Protein AF-A0A6J1W7K8-F1 (afdb_monomer_lite)

InterPro domains:
  IPR008710 Nicastrin [PTHR21092] (2-86)

Radius of gyration: 15.91 Å; chains: 1; bounding box: 38×32×42 Å

Sequence (107 aa):
VVCDPLADYNVWNTVRQVNDSEKLDPKSVIIASARIDSHSFFWNVAPGAESTVASFVTLLAAAEAIHKIPDVQSLPKNIMFAFFQGVSSHLVFLISAAFETDLLIDG

Foldseek 3Di:
DDDDDPDDDKDKDKLDDDDQPDADAPVQEDEDEAEQDEDDPDVPDGPCVPPRVVRVVVLVVVSVVLSPDPCSVVDSHMYMYIYDYDPNDPVVVVVVVVVVVCVNNVD

Secondary structure (DSSP, 8-state):
--PPP-----EEEESSPPPTTSPPPTTSEEEEEEE-----SSTT----IIIIIHHHHHHHHHHHHHHT-TTGGG-SSEEEEEEE-S--SHHHHHHHHHHHHHHHHH-

pLDDT: mean 72.04, std 11.34, range [44.44, 91.0]

Structure (mmCIF, N/CA/C/O backbone):
data_AF-A0A6J1W7K8-F1
#
_entry.id   AF-A0A6J1W7K8-F1
#
loop_
_atom_site.group_PDB
_atom_site.id
_atom_site.type_symbol
_atom_site.label_atom_id
_atom_site.label_alt_id
_atom_site.label_comp_id
_atom_site.label_asym_id
_atom_site.label_entity_id
_atom_site.label_seq_id
_atom_site.pdbx_PDB_ins_code
_atom_site.Cartn_x
_atom_site.Cartn_y
_atom_site.Cartn_z
_atom_site.occupancy
_atom_site.B_iso_or_equiv
_atom_site.auth_seq_id
_atom_site.auth_comp_id
_atom_site.auth_asym_id
_atom_site.auth_atom_id
_atom_site.pdbx_PDB_model_num
ATOM 1 N N . VAL A 1 1 ? 20.049 20.443 -23.298 1.00 44.44 1 VAL A N 1
ATOM 2 C CA . VAL A 1 1 ? 19.466 19.221 -22.706 1.00 44.44 1 VAL A CA 1
ATOM 3 C C . VAL A 1 1 ? 18.494 19.665 -21.632 1.00 44.44 1 VAL A C 1
ATOM 5 O O . VAL A 1 1 ? 18.881 20.471 -20.798 1.00 44.44 1 VAL A O 1
ATOM 8 N N . VAL A 1 2 ? 17.228 19.280 -21.757 1.00 66.69 2 VAL A N 1
ATOM 9 C CA . VAL A 1 2 ? 16.143 19.623 -20.827 1.00 66.69 2 VAL A CA 1
ATOM 10 C C . VAL A 1 2 ? 15.823 18.349 -20.058 1.00 66.69 2 VAL A C 1
ATOM 12 O O . VAL A 1 2 ? 15.685 17.293 -20.672 1.00 66.69 2 VAL A O 1
ATOM 15 N N . CYS A 1 3 ? 15.793 18.444 -18.734 1.00 73.56 3 CYS A N 1
ATOM 16 C CA . CYS A 1 3 ? 15.295 17.388 -17.867 1.00 73.56 3 CYS A CA 1
ATOM 17 C C . CYS A 1 3 ? 13.897 17.811 -17.425 1.00 73.56 3 CYS A C 1
ATOM 19 O O . CYS A 1 3 ? 13.768 18.873 -16.815 1.00 73.56 3 CYS A O 1
ATOM 21 N N . ASP A 1 4 ? 12.887 17.000 -17.721 1.00 64.75 4 ASP A N 1
ATOM 22 C CA . ASP A 1 4 ? 11.564 17.182 -17.133 1.00 64.75 4 ASP A CA 1
ATOM 23 C C . ASP A 1 4 ? 11.530 16.516 -15.753 1.00 64.75 4 ASP A C 1
ATOM 25 O O . ASP A 1 4 ? 12.071 15.413 -15.590 1.00 64.75 4 ASP A O 1
ATOM 29 N N . PRO A 1 5 ? 10.941 17.168 -14.737 1.00 62.22 5 PRO A N 1
ATOM 30 C CA . PRO A 1 5 ? 10.754 16.541 -13.442 1.00 62.22 5 PRO A CA 1
ATOM 31 C C . PRO A 1 5 ? 9.828 15.335 -13.609 1.00 62.22 5 PRO A C 1
ATOM 33 O O . PRO A 1 5 ? 8.709 15.459 -14.106 1.00 62.22 5 PRO A O 1
ATOM 36 N N . LEU A 1 6 ? 10.292 14.163 -13.177 1.00 61.53 6 LEU A N 1
ATOM 37 C CA . LEU A 1 6 ? 9.436 12.991 -13.058 1.00 61.53 6 LEU A CA 1
ATOM 38 C C . LEU A 1 6 ? 8.556 13.192 -11.820 1.00 61.53 6 LEU A C 1
ATOM 40 O O . LEU A 1 6 ? 8.969 12.889 -10.703 1.00 61.53 6 LEU A O 1
ATOM 44 N N . ALA A 1 7 ? 7.390 13.796 -12.027 1.00 63.19 7 ALA A N 1
ATOM 45 C CA . ALA A 1 7 ? 6.397 14.047 -10.995 1.00 63.19 7 ALA A CA 1
ATOM 46 C C . ALA A 1 7 ? 5.181 13.151 -11.234 1.00 63.19 7 ALA A C 1
ATOM 48 O O . ALA A 1 7 ? 4.645 13.097 -12.340 1.00 63.19 7 ALA A O 1
ATOM 49 N N . ASP A 1 8 ? 4.755 12.466 -10.183 1.00 67.62 8 ASP A N 1
ATOM 50 C CA . ASP A 1 8 ? 3.514 11.703 -10.130 1.00 67.62 8 ASP A CA 1
ATOM 51 C C . ASP A 1 8 ? 2.873 11.956 -8.757 1.00 67.62 8 ASP A C 1
ATOM 53 O O . ASP A 1 8 ? 3.496 12.551 -7.872 1.00 67.62 8 ASP A O 1
ATOM 57 N N . TYR A 1 9 ? 1.622 11.552 -8.587 1.00 72.44 9 TYR A N 1
ATOM 58 C CA . TYR A 1 9 ? 0.850 11.831 -7.387 1.00 72.44 9 TYR A CA 1
ATOM 59 C C . TYR A 1 9 ? 0.851 10.635 -6.437 1.00 72.44 9 TYR A C 1
ATOM 61 O O . TYR A 1 9 ? 0.611 9.493 -6.831 1.00 72.44 9 TYR A O 1
ATOM 69 N N . ASN A 1 10 ? 1.063 10.917 -5.154 1.00 74.50 10 ASN A N 1
ATOM 70 C CA . ASN A 1 10 ? 0.847 9.946 -4.090 1.00 74.50 10 ASN A CA 1
ATOM 71 C C . ASN A 1 10 ? -0.653 9.840 -3.796 1.00 74.50 10 ASN A C 1
ATOM 73 O O . ASN A 1 10 ? -1.375 10.839 -3.797 1.00 74.50 10 ASN A O 1
ATOM 77 N N . VAL A 1 11 ? -1.129 8.624 -3.535 1.00 82.81 11 VAL A N 1
ATOM 78 C CA . VAL A 1 11 ? -2.537 8.365 -3.215 1.00 82.81 11 VAL A CA 1
ATOM 79 C C . VAL A 1 11 ? -2.628 7.971 -1.755 1.00 82.81 11 VAL A C 1
ATOM 81 O O . VAL A 1 11 ? -2.000 7.003 -1.337 1.00 82.81 11 VAL A O 1
ATOM 84 N N . TRP A 1 12 ? -3.434 8.680 -0.975 1.00 83.75 12 TRP A N 1
ATOM 85 C CA . TRP A 1 12 ? -3.654 8.349 0.426 1.00 83.75 12 TRP A CA 1
ATOM 86 C C . TRP A 1 12 ? -5.134 8.404 0.785 1.00 83.75 12 TRP A C 1
ATOM 88 O O . TRP A 1 12 ? -5.925 9.095 0.147 1.00 83.75 12 TRP A O 1
ATOM 98 N N . ASN A 1 13 ? -5.515 7.626 1.793 1.00 82.69 13 ASN A N 1
ATOM 99 C CA . ASN A 1 13 ? -6.861 7.629 2.341 1.00 82.69 13 ASN A CA 1
ATOM 100 C C . ASN A 1 13 ? -6.839 7.271 3.830 1.00 82.69 13 ASN A C 1
ATOM 102 O O . ASN A 1 13 ? -5.953 6.556 4.294 1.00 82.69 13 ASN A O 1
ATOM 106 N N . THR A 1 14 ? -7.836 7.728 4.579 1.00 81.19 14 THR A N 1
ATOM 107 C CA . THR A 1 14 ? -8.007 7.412 6.001 1.00 81.19 14 THR A CA 1
ATOM 108 C C . THR A 1 14 ? -9.293 6.626 6.219 1.00 81.19 14 THR A C 1
ATOM 110 O O . THR A 1 14 ? -10.285 6.820 5.522 1.00 81.19 14 THR A O 1
ATOM 113 N N . VAL A 1 15 ? -9.278 5.698 7.175 1.00 80.31 15 VAL A N 1
ATOM 114 C CA . VAL A 1 15 ? -10.459 4.887 7.505 1.00 80.31 15 VAL A CA 1
ATOM 115 C C . VAL A 1 15 ? -11.546 5.739 8.153 1.00 80.31 15 VAL A C 1
ATOM 117 O O . VAL A 1 15 ? -12.709 5.668 7.757 1.00 80.31 15 VAL A O 1
ATOM 120 N N . ARG A 1 16 ? -11.159 6.569 9.125 1.00 76.94 16 ARG A N 1
ATOM 121 C CA . ARG A 1 16 ? -12.010 7.625 9.667 1.00 76.94 16 ARG A CA 1
ATOM 122 C C . ARG A 1 16 ? -11.681 8.916 8.931 1.00 76.94 16 ARG A C 1
ATOM 124 O O . ARG A 1 16 ? -10.520 9.315 8.937 1.00 76.94 16 ARG A O 1
ATOM 131 N N . GLN A 1 17 ? -12.698 9.567 8.366 1.00 67.81 17 GLN A N 1
ATOM 132 C CA . GLN A 1 17 ? -12.556 10.863 7.707 1.00 67.81 17 GLN A CA 1
ATOM 133 C C . GLN A 1 17 ? -11.877 11.860 8.652 1.00 67.81 17 GLN A C 1
ATOM 135 O O . GLN A 1 17 ? -12.384 12.145 9.739 1.00 67.81 17 GLN A O 1
ATOM 140 N N . VAL A 1 18 ? -10.715 12.350 8.236 1.00 68.94 18 VAL A N 1
ATOM 141 C CA . VAL A 1 18 ? -10.007 13.455 8.879 1.00 68.94 18 VAL A CA 1
ATOM 142 C C . VAL A 1 18 ? -10.336 14.724 8.103 1.00 68.94 18 VAL A C 1
ATOM 144 O O . VAL A 1 18 ? -10.423 14.686 6.877 1.00 68.94 18 VAL A O 1
ATOM 147 N N . ASN A 1 19 ? -10.545 15.838 8.799 1.00 62.16 19 ASN A N 1
ATOM 148 C CA . ASN A 1 19 ? -10.629 17.137 8.143 1.00 62.16 19 ASN A CA 1
ATOM 149 C C . ASN A 1 19 ? -9.229 17.534 7.653 1.00 62.16 19 ASN A C 1
ATOM 151 O O . ASN A 1 19 ? -8.324 17.647 8.471 1.00 62.16 19 ASN A O 1
ATOM 155 N N . ASP A 1 20 ? -9.064 17.820 6.357 1.00 59.44 20 ASP A N 1
ATOM 156 C CA . ASP A 1 20 ? -7.798 18.286 5.746 1.00 59.44 20 ASP A CA 1
ATOM 157 C C . ASP A 1 20 ? -7.196 19.548 6.403 1.00 59.44 20 ASP A C 1
ATOM 159 O O . ASP A 1 20 ? -6.067 19.925 6.116 1.00 59.44 20 ASP A O 1
ATOM 163 N N . SER A 1 21 ? -7.952 20.241 7.260 1.00 58.41 21 SER A N 1
ATOM 164 C CA . SER A 1 21 ? -7.518 21.457 7.961 1.00 58.41 21 SER A CA 1
ATOM 165 C C . SER A 1 21 ? -7.156 21.247 9.433 1.00 58.41 21 SER A C 1
ATOM 167 O O . SER A 1 21 ? -6.769 22.211 10.088 1.00 58.41 21 SER A O 1
ATOM 169 N N . GLU A 1 22 ? -7.329 20.043 9.986 1.00 60.16 22 GLU A N 1
ATOM 170 C CA . GLU A 1 22 ? -7.008 19.764 11.388 1.00 60.16 22 GLU A CA 1
ATOM 171 C C . GLU A 1 22 ? -5.729 18.943 11.511 1.00 60.16 22 GLU A C 1
ATOM 173 O O . GLU A 1 22 ? -5.615 17.846 10.962 1.00 60.16 22 GLU A O 1
ATOM 178 N N . LYS A 1 23 ? -4.798 19.466 12.315 1.00 60.97 23 LYS A N 1
ATOM 179 C CA . LYS A 1 23 ? -3.558 18.796 12.688 1.00 60.97 23 LYS A CA 1
ATOM 180 C C . LYS A 1 23 ? -3.849 17.414 13.275 1.00 60.97 23 LYS A C 1
ATOM 182 O O . LYS A 1 23 ? -4.472 17.292 14.334 1.00 60.97 23 LYS A O 1
ATOM 187 N N . LEU A 1 24 ? -3.379 16.366 12.605 1.00 64.81 24 LEU A N 1
ATOM 188 C CA . LEU A 1 24 ? -3.498 14.995 13.091 1.00 64.81 24 LEU A CA 1
ATOM 189 C C . LEU A 1 24 ? -2.536 14.769 14.253 1.00 64.81 24 LEU A C 1
ATOM 191 O O . LEU A 1 24 ? -1.321 14.872 14.107 1.00 64.81 24 LEU A O 1
ATOM 195 N N . ASP A 1 25 ? -3.075 14.401 15.414 1.00 66.62 25 ASP A N 1
ATOM 196 C CA . ASP A 1 25 ? -2.249 14.063 16.568 1.00 66.62 25 ASP A CA 1
ATOM 197 C C . ASP A 1 25 ? -1.420 12.802 16.235 1.00 66.62 25 ASP A C 1
ATOM 199 O O . ASP A 1 25 ? -2.009 11.732 16.022 1.00 66.62 25 ASP A O 1
ATOM 203 N N . PRO A 1 26 ? -0.073 12.857 16.198 1.00 64.69 26 PRO A N 1
ATOM 204 C CA . PRO A 1 26 ? 0.767 11.756 15.704 1.00 64.69 26 PRO A CA 1
ATOM 205 C C . PRO A 1 26 ? 0.637 10.471 16.526 1.00 64.69 26 PRO A C 1
ATOM 207 O O . PRO A 1 26 ? 0.977 9.381 16.072 1.00 64.69 26 PRO A O 1
ATOM 210 N N . LYS A 1 27 ? 0.106 10.565 17.749 1.00 65.56 27 LYS A N 1
ATOM 211 C CA . LYS A 1 27 ? -0.162 9.411 18.619 1.00 65.56 27 LYS A CA 1
ATOM 212 C C . LYS A 1 27 ? -1.456 8.673 18.266 1.00 65.56 27 LYS A C 1
ATOM 214 O O . LYS A 1 27 ? -1.668 7.552 18.743 1.00 65.56 27 LYS A O 1
ATOM 219 N N . SER A 1 28 ? -2.310 9.294 17.455 1.00 73.25 28 SER A N 1
ATOM 220 C CA . SER A 1 28 ? -3.655 8.825 17.124 1.00 73.25 28 SER A CA 1
ATOM 221 C C . SER A 1 28 ? -3.760 8.163 15.748 1.00 73.25 28 SER A C 1
ATOM 223 O O . SER A 1 28 ? -4.818 7.623 15.441 1.00 73.25 28 SER A O 1
ATOM 225 N N . VAL A 1 29 ? -2.688 8.139 14.944 1.00 78.12 29 VAL A N 1
ATOM 226 C CA . VAL A 1 29 ? -2.708 7.623 13.564 1.00 78.12 29 VAL A CA 1
ATOM 227 C C . VAL A 1 29 ? -1.732 6.460 13.391 1.00 78.12 29 VAL A C 1
ATOM 229 O O . VAL A 1 29 ? -0.606 6.484 13.879 1.00 78.12 29 VAL A O 1
ATOM 232 N N . ILE A 1 30 ? -2.173 5.420 12.690 1.00 84.12 30 ILE A N 1
ATOM 233 C CA . ILE A 1 30 ? -1.358 4.303 12.216 1.00 84.12 30 ILE A CA 1
ATOM 234 C C . ILE A 1 30 ? -1.255 4.440 10.703 1.00 84.12 30 ILE A C 1
ATOM 236 O O . ILE A 1 30 ? -2.274 4.422 10.019 1.00 84.12 30 ILE A O 1
ATOM 240 N N . ILE A 1 31 ? -0.039 4.555 10.180 1.00 83.25 31 ILE A N 1
ATOM 241 C CA . ILE A 1 31 ? 0.198 4.701 8.743 1.00 83.25 31 ILE A CA 1
ATOM 242 C C . ILE A 1 31 ? 0.637 3.352 8.186 1.00 83.25 31 ILE A C 1
ATOM 244 O O . ILE A 1 31 ? 1.631 2.777 8.629 1.00 83.25 31 ILE A O 1
ATOM 248 N N . ALA A 1 32 ? -0.118 2.842 7.221 1.00 87.06 32 ALA A N 1
ATOM 249 C CA . ALA A 1 32 ? 0.203 1.647 6.466 1.00 87.06 32 ALA A CA 1
ATOM 250 C C . ALA A 1 32 ? 0.496 2.062 5.023 1.00 87.06 32 ALA A C 1
ATOM 252 O O . ALA A 1 32 ? -0.370 2.621 4.349 1.00 87.06 32 ALA A O 1
ATOM 253 N N . SER A 1 33 ? 1.722 1.819 4.557 1.00 85.25 33 SER A N 1
ATOM 254 C CA . SER A 1 33 ? 2.164 2.285 3.246 1.00 85.25 33 SER A CA 1
ATOM 255 C C . SER A 1 33 ? 2.744 1.199 2.351 1.00 85.25 33 SER A C 1
ATOM 257 O O . SER A 1 33 ? 3.320 0.218 2.820 1.00 85.25 33 SER A O 1
ATOM 259 N N . ALA A 1 34 ? 2.583 1.386 1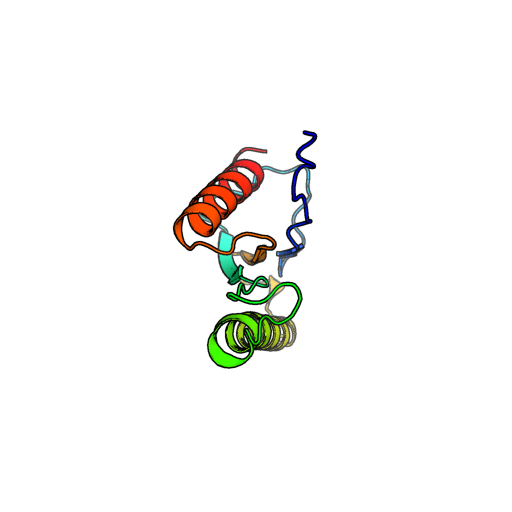.041 1.00 83.06 34 ALA A N 1
ATOM 260 C CA . ALA A 1 34 ? 3.154 0.523 0.012 1.00 83.06 34 ALA A CA 1
ATOM 261 C C . ALA A 1 34 ? 3.659 1.344 -1.182 1.00 83.06 34 ALA A C 1
ATOM 263 O O . ALA A 1 34 ? 3.209 2.463 -1.433 1.00 83.06 34 ALA A O 1
ATOM 264 N N . ARG A 1 35 ? 4.599 0.772 -1.939 1.00 78.06 35 ARG A N 1
ATOM 265 C CA . ARG A 1 35 ? 5.073 1.346 -3.206 1.00 78.06 35 ARG A CA 1
ATOM 266 C C . ARG A 1 35 ? 4.211 0.851 -4.369 1.00 78.06 35 ARG A C 1
ATOM 268 O O . ARG A 1 35 ? 3.900 -0.337 -4.425 1.00 78.06 35 ARG A O 1
ATOM 275 N N . ILE A 1 36 ? 3.872 1.734 -5.307 1.00 77.31 36 ILE A N 1
ATOM 276 C CA . ILE A 1 36 ? 3.163 1.386 -6.558 1.00 77.31 36 ILE A CA 1
ATOM 277 C C . ILE A 1 36 ? 4.123 1.308 -7.756 1.00 77.31 36 ILE A C 1
ATOM 279 O O . ILE A 1 36 ? 3.836 0.629 -8.741 1.00 77.31 36 ILE A O 1
ATOM 283 N N . ASP A 1 37 ? 5.308 1.908 -7.650 1.00 69.81 37 ASP A N 1
ATOM 284 C CA . ASP A 1 37 ? 6.307 1.903 -8.718 1.00 69.81 37 ASP A CA 1
ATOM 285 C C . ASP A 1 37 ? 7.216 0.660 -8.697 1.00 69.81 37 ASP A C 1
ATOM 287 O O . ASP A 1 37 ? 7.622 0.150 -7.640 1.00 69.81 37 ASP A O 1
ATOM 291 N N . SER A 1 38 ? 7.580 0.200 -9.895 1.00 66.00 38 SER A N 1
ATOM 292 C CA . SER A 1 38 ? 8.664 -0.748 -10.129 1.00 66.00 38 SER A CA 1
ATOM 293 C C . SER A 1 38 ? 9.523 -0.269 -11.290 1.00 66.00 38 SER A C 1
ATOM 295 O O . SER A 1 38 ? 9.012 0.273 -12.266 1.00 66.00 38 SER A O 1
ATOM 297 N N . HIS A 1 39 ? 10.821 -0.540 -11.220 1.00 67.94 39 HIS A N 1
ATOM 298 C CA . HIS A 1 39 ? 11.768 -0.155 -12.255 1.00 67.94 39 HIS A CA 1
ATOM 299 C C . HIS A 1 39 ? 12.460 -1.384 -12.836 1.00 67.94 39 HIS A C 1
ATOM 301 O O . HIS A 1 39 ? 12.707 -2.372 -12.143 1.00 67.94 39 HIS A O 1
ATOM 307 N N . SER A 1 40 ? 12.831 -1.301 -14.106 1.00 64.19 40 SER A N 1
ATOM 308 C CA . SER A 1 40 ? 13.607 -2.325 -14.792 1.00 64.19 40 SER A CA 1
ATOM 309 C C . SER A 1 40 ? 14.676 -1.710 -15.681 1.00 64.19 40 SER A C 1
ATOM 311 O O .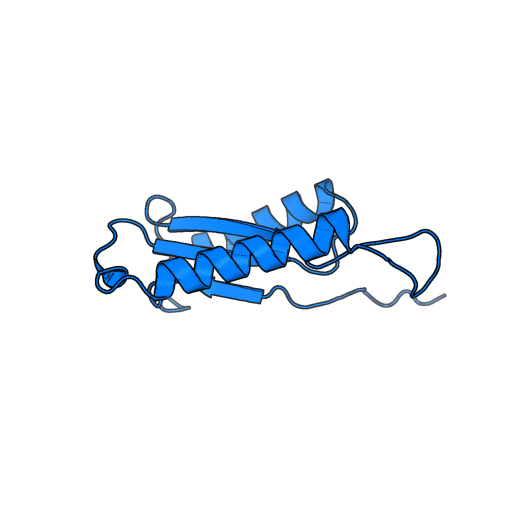 SER A 1 40 ? 14.705 -0.512 -15.939 1.00 64.19 40 SER A O 1
ATOM 313 N N . PHE A 1 41 ? 15.567 -2.564 -16.175 1.00 64.19 41 PHE A N 1
ATOM 314 C CA . PHE A 1 41 ? 16.609 -2.166 -17.116 1.00 64.19 41 PHE A CA 1
ATOM 315 C C . PHE A 1 41 ? 16.056 -1.740 -18.491 1.00 64.19 41 PHE A C 1
ATOM 317 O O . PHE A 1 41 ? 16.742 -1.067 -19.255 1.00 64.19 41 PHE A O 1
ATOM 324 N N . P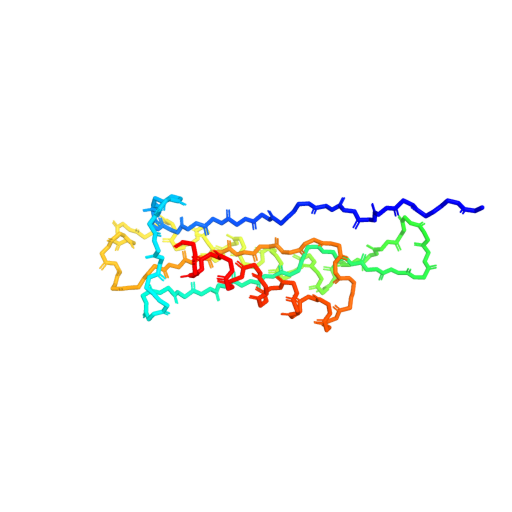HE A 1 42 ? 14.816 -2.117 -18.813 1.00 70.88 42 PHE A N 1
ATOM 325 C CA . PHE A 1 42 ? 14.192 -1.850 -20.102 1.00 70.88 42 PHE A CA 1
ATOM 326 C C . PHE A 1 42 ? 13.118 -0.778 -19.955 1.00 70.88 42 PHE A C 1
ATOM 328 O O . PHE A 1 42 ? 12.155 -0.940 -19.206 1.00 70.88 42 PHE A O 1
ATOM 335 N N . TRP A 1 43 ? 13.261 0.303 -20.720 1.00 52.12 43 TRP A N 1
ATOM 336 C CA . TRP A 1 43 ? 12.260 1.362 -20.784 1.00 52.12 43 TRP A CA 1
ATOM 337 C C . TRP A 1 43 ? 10.882 0.767 -21.126 1.00 52.12 43 TRP A C 1
ATOM 339 O O . TRP A 1 43 ? 10.756 -0.007 -22.075 1.00 52.12 43 TRP A O 1
ATOM 349 N N . ASN A 1 44 ? 9.866 1.096 -20.321 1.00 60.12 44 ASN A N 1
ATOM 350 C CA . ASN A 1 44 ? 8.485 0.602 -20.428 1.00 60.12 44 ASN A CA 1
ATOM 351 C C . ASN A 1 44 ? 8.268 -0.911 -20.177 1.00 60.12 44 ASN A C 1
ATOM 353 O O . ASN A 1 44 ? 7.176 -1.421 -20.417 1.00 60.12 44 ASN A O 1
ATOM 357 N N . VAL A 1 45 ? 9.261 -1.656 -19.681 1.00 58.62 45 VAL A N 1
ATOM 358 C CA . VAL A 1 45 ? 9.089 -3.085 -19.357 1.00 58.62 45 VAL A CA 1
ATOM 359 C C . VAL A 1 45 ? 9.529 -3.337 -17.930 1.00 58.62 45 VAL A C 1
ATOM 361 O O . VAL A 1 45 ? 10.580 -3.925 -17.703 1.00 58.62 45 VAL A O 1
ATOM 364 N N . ALA A 1 46 ? 8.742 -2.885 -16.956 1.00 60.22 46 ALA A N 1
ATOM 365 C CA . ALA A 1 46 ? 8.970 -3.157 -15.541 1.00 60.22 46 ALA A CA 1
ATOM 366 C C . ALA A 1 46 ? 8.014 -4.248 -15.043 1.00 60.22 46 ALA A C 1
ATOM 368 O O . ALA A 1 46 ? 6.933 -3.924 -14.548 1.00 60.22 46 ALA A O 1
ATOM 369 N N . PRO A 1 47 ? 8.364 -5.547 -15.165 1.00 59.22 47 PRO A N 1
ATOM 370 C CA . PRO A 1 47 ? 7.607 -6.612 -14.525 1.00 59.22 47 PRO A CA 1
ATOM 371 C C . PRO A 1 47 ? 7.836 -6.541 -13.008 1.00 59.22 47 PRO A C 1
ATOM 373 O O . PRO A 1 47 ? 8.528 -7.356 -12.414 1.00 59.22 47 PRO A O 1
ATOM 376 N N . GLY A 1 48 ? 7.230 -5.547 -12.361 1.00 56.47 48 GLY A N 1
ATOM 377 C CA . GLY A 1 48 ? 7.155 -5.391 -10.909 1.00 56.47 48 GLY A CA 1
ATOM 378 C C . GLY A 1 48 ? 6.136 -6.318 -10.254 1.00 56.47 48 GLY A C 1
ATOM 379 O O . GLY A 1 48 ? 5.657 -6.023 -9.159 1.00 56.47 48 GLY A O 1
ATOM 380 N N . ALA A 1 49 ? 5.765 -7.400 -10.944 1.00 54.47 49 ALA A N 1
ATOM 381 C CA . ALA A 1 49 ? 4.658 -8.280 -10.595 1.00 54.47 49 ALA A CA 1
ATOM 382 C C . ALA A 1 49 ? 4.854 -8.955 -9.230 1.00 54.47 49 ALA A C 1
ATOM 384 O O . ALA A 1 49 ? 3.893 -9.094 -8.481 1.00 54.47 49 ALA A O 1
ATOM 385 N N . GLU A 1 50 ? 6.087 -9.331 -8.881 1.00 55.97 50 GLU A N 1
ATOM 386 C CA . GLU A 1 50 ? 6.338 -10.082 -7.647 1.00 55.97 50 GLU A CA 1
ATOM 387 C C . GLU A 1 50 ? 6.476 -9.181 -6.407 1.00 55.97 50 GLU A C 1
ATOM 389 O O . GLU A 1 50 ? 5.961 -9.516 -5.346 1.00 55.97 50 GLU A O 1
ATOM 394 N N . SER A 1 51 ? 7.119 -8.012 -6.522 1.00 64.12 51 SER A N 1
ATOM 395 C CA . SER A 1 51 ? 7.426 -7.169 -5.351 1.00 64.12 51 SER A CA 1
ATOM 396 C C . SER A 1 51 ? 6.497 -5.962 -5.199 1.00 64.12 51 SER A C 1
ATOM 398 O O . SER A 1 51 ? 6.016 -5.688 -4.101 1.00 64.12 51 SER A O 1
ATOM 400 N N . THR A 1 52 ? 6.195 -5.254 -6.286 1.00 71.88 52 THR A N 1
ATOM 401 C CA . THR A 1 52 ? 5.400 -4.023 -6.227 1.00 71.88 52 THR A CA 1
ATOM 402 C C . THR A 1 52 ? 3.908 -4.345 -6.234 1.00 71.88 52 THR A C 1
ATOM 404 O O . THR A 1 52 ? 3.192 -3.920 -5.328 1.00 71.88 52 THR A O 1
ATOM 407 N N . VAL A 1 53 ? 3.448 -5.168 -7.187 1.00 77.62 53 VAL A N 1
ATOM 408 C CA . VAL A 1 53 ? 2.016 -5.476 -7.347 1.00 77.62 53 VAL A CA 1
ATOM 409 C C . VAL A 1 53 ? 1.450 -6.224 -6.148 1.00 77.62 53 VAL A C 1
ATOM 411 O O . VAL A 1 53 ? 0.427 -5.821 -5.600 1.00 77.62 53 VAL A O 1
ATOM 414 N N . ALA A 1 54 ? 2.145 -7.261 -5.680 1.00 81.19 54 ALA A N 1
ATOM 415 C CA . ALA A 1 54 ? 1.718 -8.006 -4.500 1.00 81.19 54 ALA A CA 1
ATOM 416 C C . ALA A 1 54 ? 1.581 -7.105 -3.259 1.00 81.19 54 ALA A C 1
ATOM 418 O O . ALA A 1 54 ? 0.631 -7.265 -2.492 1.00 81.19 54 ALA A O 1
ATOM 419 N N . SER A 1 55 ? 2.480 -6.129 -3.079 1.00 81.50 55 SER A N 1
ATOM 420 C CA . SER A 1 55 ? 2.469 -5.246 -1.907 1.00 81.50 55 SER A CA 1
ATOM 421 C C . SER A 1 55 ? 1.255 -4.313 -1.877 1.00 81.50 55 SER A C 1
ATOM 423 O O . SER A 1 55 ? 0.520 -4.308 -0.886 1.00 81.50 55 SER A O 1
ATOM 425 N N . PHE A 1 56 ? 0.983 -3.578 -2.963 1.00 84.31 56 PHE A N 1
ATOM 426 C CA . PHE A 1 56 ? -0.137 -2.638 -2.976 1.00 84.31 56 PHE A CA 1
ATOM 427 C C . PHE A 1 56 ? -1.484 -3.370 -3.024 1.00 84.31 56 PHE A C 1
ATOM 429 O O . PHE A 1 56 ? -2.434 -2.922 -2.389 1.00 84.31 56 PHE A O 1
ATOM 436 N N . VAL A 1 57 ? -1.568 -4.527 -3.697 1.00 88.62 57 VAL A N 1
ATOM 437 C CA . VAL A 1 57 ? -2.783 -5.360 -3.708 1.00 88.62 57 VAL A CA 1
ATOM 438 C C . VAL A 1 57 ? -3.078 -5.912 -2.316 1.00 88.62 57 VAL A C 1
ATOM 440 O O . VAL A 1 57 ? -4.224 -5.864 -1.877 1.00 88.62 57 VAL A O 1
ATOM 443 N N . THR A 1 58 ? -2.062 -6.387 -1.589 1.00 89.44 58 THR A N 1
ATOM 444 C CA . THR A 1 58 ? -2.243 -6.872 -0.210 1.00 89.44 58 THR A CA 1
ATOM 445 C C . THR A 1 58 ? -2.707 -5.745 0.711 1.00 89.44 58 THR A C 1
ATOM 447 O O . THR A 1 58 ? -3.606 -5.950 1.525 1.00 89.44 58 THR A O 1
ATOM 450 N N . LEU A 1 59 ? -2.145 -4.542 0.560 1.00 89.06 59 LEU A N 1
ATOM 451 C CA . LEU A 1 59 ? -2.546 -3.385 1.357 1.00 89.06 59 LEU A CA 1
ATOM 452 C C . LEU A 1 59 ? -3.976 -2.922 1.035 1.00 89.06 59 LEU A C 1
ATOM 45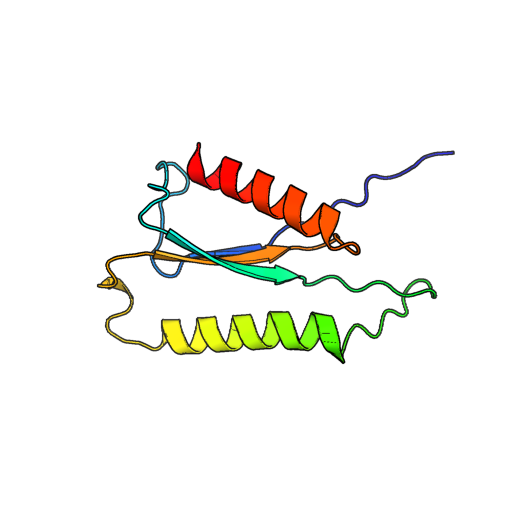4 O O . LEU A 1 59 ? -4.735 -2.620 1.953 1.00 89.06 59 LEU A O 1
ATOM 458 N N . LEU A 1 60 ? -4.376 -2.933 -0.240 1.00 88.88 60 LEU A N 1
ATOM 459 C CA . LEU A 1 60 ? -5.758 -2.664 -0.652 1.00 88.88 60 LEU A CA 1
ATOM 460 C C . LEU A 1 60 ? -6.731 -3.720 -0.118 1.00 88.88 60 LEU A C 1
ATOM 462 O O . LEU A 1 60 ? -7.790 -3.371 0.397 1.00 88.88 60 LEU A O 1
ATOM 466 N N . ALA A 1 61 ? -6.366 -5.002 -0.185 1.00 91.00 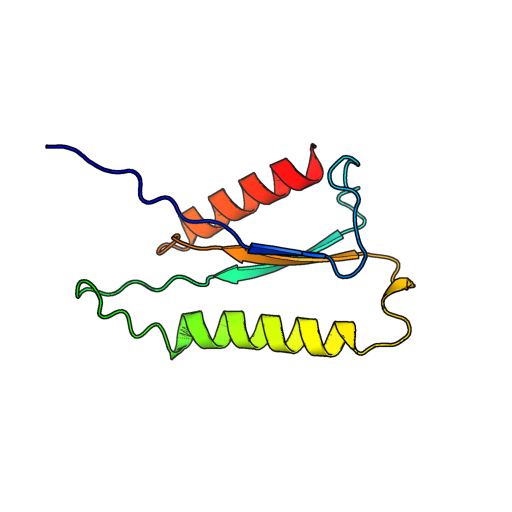61 ALA A N 1
ATOM 467 C CA . ALA A 1 61 ? -7.176 -6.081 0.373 1.00 91.00 61 ALA A CA 1
ATOM 468 C C . ALA A 1 61 ? -7.341 -5.933 1.895 1.00 91.00 61 ALA A C 1
ATOM 470 O O . ALA A 1 61 ? -8.437 -6.129 2.422 1.00 91.00 61 ALA A O 1
ATOM 471 N N . ALA A 1 62 ? -6.280 -5.528 2.601 1.00 90.31 62 ALA A N 1
ATOM 472 C CA . ALA A 1 62 ? -6.345 -5.217 4.024 1.00 90.31 62 ALA A CA 1
ATOM 473 C C . ALA A 1 62 ? -7.251 -4.007 4.306 1.00 90.31 62 ALA A C 1
ATOM 475 O O . ALA A 1 62 ? -8.075 -4.066 5.219 1.00 90.31 62 ALA A O 1
ATOM 476 N N . ALA A 1 63 ? -7.151 -2.940 3.507 1.00 88.06 63 ALA A N 1
ATOM 477 C CA . ALA A 1 63 ? -8.009 -1.765 3.627 1.00 88.06 63 ALA A CA 1
ATOM 478 C C . ALA A 1 63 ? -9.491 -2.112 3.420 1.00 88.06 63 ALA A C 1
ATOM 480 O O . ALA A 1 63 ? -10.336 -1.695 4.212 1.00 88.06 63 ALA A O 1
ATOM 481 N N . GLU A 1 64 ? -9.813 -2.934 2.417 1.00 89.44 64 GLU A N 1
ATOM 482 C CA . GLU A 1 64 ? -11.183 -3.394 2.178 1.00 89.44 64 GLU A CA 1
ATOM 483 C C . GLU A 1 64 ? -11.706 -4.264 3.330 1.00 89.44 64 GLU A C 1
ATOM 485 O O . GLU A 1 64 ? -12.843 -4.092 3.776 1.00 89.44 64 GLU A O 1
ATOM 490 N N . ALA A 1 65 ? -10.883 -5.184 3.842 1.00 89.62 65 ALA A N 1
ATOM 491 C CA . ALA A 1 65 ? -11.255 -6.028 4.973 1.00 89.62 65 ALA A CA 1
ATOM 492 C C . ALA A 1 65 ? -11.544 -5.197 6.233 1.00 89.62 65 ALA A C 1
ATOM 494 O O . ALA A 1 65 ? -12.526 -5.459 6.925 1.00 89.62 65 ALA A O 1
ATOM 495 N N . ILE A 1 66 ? -10.729 -4.173 6.499 1.00 86.94 66 ILE A N 1
ATOM 496 C CA . ILE A 1 66 ? -10.905 -3.253 7.630 1.00 86.94 66 ILE A CA 1
ATOM 497 C C . ILE A 1 66 ? -12.159 -2.390 7.446 1.00 86.94 66 ILE A C 1
ATOM 499 O O . ILE A 1 66 ? -12.920 -2.212 8.394 1.00 86.94 66 ILE A O 1
ATOM 503 N N . HIS A 1 67 ? -12.424 -1.905 6.232 1.00 84.75 67 HIS A N 1
ATOM 504 C CA . HIS A 1 67 ? -13.600 -1.082 5.944 1.00 84.75 67 HIS A CA 1
ATOM 505 C C . HIS A 1 67 ? -14.927 -1.837 6.134 1.00 84.75 67 HIS A C 1
ATOM 507 O O . HIS A 1 67 ? -15.944 -1.238 6.472 1.00 84.75 67 HIS A O 1
ATOM 513 N N . LYS A 1 68 ? -14.928 -3.164 5.961 1.00 87.44 68 LYS A N 1
ATOM 514 C CA . LYS A 1 68 ? -16.108 -4.020 6.181 1.00 87.44 68 LYS A CA 1
ATOM 515 C C . LYS A 1 68 ? -16.438 -4.250 7.663 1.00 87.44 68 LYS A C 1
ATOM 517 O O . LYS A 1 68 ? -17.472 -4.849 7.961 1.00 87.44 68 LYS A O 1
ATOM 522 N N . ILE A 1 69 ? -15.590 -3.807 8.595 1.00 87.19 69 ILE A N 1
ATOM 523 C CA . ILE A 1 69 ? -15.821 -3.969 10.033 1.00 87.19 69 ILE A CA 1
ATOM 524 C C . ILE A 1 69 ? -16.840 -2.910 10.495 1.00 87.19 69 ILE A C 1
ATOM 526 O O . ILE A 1 69 ? -16.579 -1.716 10.366 1.00 87.19 69 ILE A O 1
ATOM 530 N N . PRO A 1 70 ? -17.987 -3.308 11.079 1.00 78.88 70 PRO A N 1
ATOM 531 C CA . PRO A 1 70 ? -19.073 -2.381 11.416 1.00 78.88 70 PRO A CA 1
ATOM 532 C C . PRO A 1 70 ? -18.702 -1.348 12.489 1.00 78.88 70 PRO A C 1
ATOM 534 O O . PRO A 1 70 ? -19.340 -0.306 12.576 1.00 78.88 70 PRO A O 1
ATOM 537 N N . ASP A 1 71 ? -17.666 -1.620 13.284 1.00 80.94 71 ASP A N 1
ATOM 538 C CA . ASP A 1 71 ? -17.203 -0.757 14.373 1.00 80.94 71 ASP A CA 1
ATOM 539 C C . ASP A 1 71 ? -15.857 -0.081 14.061 1.00 80.94 71 ASP A C 1
ATOM 541 O O . ASP A 1 71 ? -15.117 0.332 14.948 1.00 80.94 71 ASP A O 1
ATOM 545 N N . VAL A 1 72 ? -15.501 0.046 12.777 1.00 78.12 72 VAL A N 1
ATOM 546 C CA . VAL A 1 72 ? -14.209 0.629 12.386 1.00 78.12 72 VAL A CA 1
ATOM 547 C C . VAL A 1 72 ? -14.056 2.091 12.846 1.00 78.12 72 VAL A C 1
ATOM 549 O O . VAL A 1 72 ? -12.957 2.575 13.109 1.00 78.12 72 VAL A O 1
ATOM 552 N N . GLN A 1 73 ? -15.188 2.775 13.023 1.00 74.00 73 GLN A N 1
ATOM 553 C CA . GLN A 1 73 ? -15.269 4.156 13.486 1.00 74.00 73 GLN A CA 1
ATOM 554 C C . GLN A 1 73 ? -15.137 4.307 15.005 1.00 74.00 73 GLN A C 1
ATOM 556 O O . GLN A 1 73 ? -15.021 5.444 15.461 1.00 74.00 73 GLN A O 1
ATOM 561 N N . SER A 1 74 ? -15.122 3.227 15.796 1.00 75.31 74 SER A N 1
ATOM 562 C CA . SER A 1 74 ? -14.864 3.284 17.246 1.00 75.31 74 SER A CA 1
ATOM 563 C C . SER A 1 74 ? -13.387 3.110 17.599 1.00 75.31 74 SER A C 1
ATOM 565 O O . SER A 1 74 ? -13.008 3.292 18.758 1.00 75.31 74 SER A O 1
ATOM 567 N N . LEU A 1 75 ? -12.534 2.792 16.614 1.00 76.44 75 LEU A N 1
ATOM 568 C CA . LEU A 1 75 ? -11.127 2.517 16.874 1.00 76.44 75 LEU A CA 1
ATOM 569 C C . LEU A 1 75 ? -10.450 3.716 17.563 1.00 76.44 75 LEU A C 1
ATOM 571 O O . LEU A 1 75 ? -10.581 4.860 17.108 1.00 76.44 75 LEU A O 1
ATOM 575 N N . PRO A 1 76 ? -9.668 3.471 18.629 1.00 76.56 76 PRO A N 1
ATOM 576 C CA . PRO A 1 76 ? -8.980 4.531 19.365 1.00 76.56 76 PRO A CA 1
ATOM 577 C C . PRO A 1 76 ? -7.896 5.220 18.527 1.00 76.56 76 PRO A C 1
ATOM 579 O O . PRO A 1 76 ? -7.447 6.307 18.880 1.00 76.56 76 PRO A O 1
ATOM 582 N N . LYS A 1 77 ? -7.469 4.593 17.425 1.00 80.88 77 LYS A N 1
ATOM 583 C CA . LYS A 1 77 ? -6.497 5.129 16.475 1.00 80.88 77 LYS A CA 1
ATOM 584 C C . LYS A 1 77 ? -7.060 5.077 15.062 1.00 80.88 77 LYS A C 1
ATOM 586 O O . LYS A 1 77 ? -7.668 4.079 14.686 1.00 80.88 77 LYS A O 1
ATOM 591 N N . ASN A 1 78 ? -6.840 6.133 14.290 1.00 82.06 78 ASN A N 1
ATOM 592 C CA . ASN A 1 78 ? -7.153 6.154 12.871 1.00 82.06 78 ASN A CA 1
ATOM 593 C C . ASN A 1 78 ? -6.097 5.369 12.088 1.00 82.06 78 ASN A C 1
ATOM 595 O O . ASN A 1 78 ? -4.929 5.351 12.471 1.00 82.06 78 ASN A O 1
ATOM 599 N N . ILE A 1 79 ? -6.499 4.739 10.991 1.00 85.81 79 ILE A N 1
ATOM 600 C CA . ILE A 1 79 ? -5.584 4.057 10.079 1.00 85.81 79 ILE A CA 1
ATOM 601 C C . ILE A 1 79 ? -5.564 4.848 8.776 1.00 85.81 79 ILE A C 1
ATOM 603 O O . ILE A 1 79 ? -6.612 5.111 8.185 1.00 85.81 79 ILE A O 1
ATOM 607 N N . MET A 1 80 ? -4.370 5.228 8.344 1.00 85.12 80 MET A N 1
ATOM 608 C CA . MET A 1 80 ? -4.107 5.882 7.073 1.00 85.12 80 MET A CA 1
ATOM 609 C C . MET A 1 80 ? -3.424 4.887 6.140 1.00 85.12 80 MET A C 1
ATOM 611 O O . MET A 1 80 ? -2.400 4.303 6.489 1.00 85.12 80 MET A O 1
ATOM 615 N N . PHE A 1 81 ? -3.979 4.715 4.949 1.00 88.38 81 PHE A N 1
ATOM 616 C CA . PHE A 1 81 ? -3.381 3.955 3.862 1.00 88.38 81 PHE A CA 1
ATOM 617 C C . PHE A 1 81 ? -2.725 4.927 2.890 1.00 88.38 81 PHE A C 1
ATOM 619 O O . PHE A 1 81 ? -3.401 5.816 2.380 1.00 88.38 81 PHE A O 1
ATOM 626 N N . ALA A 1 82 ? -1.428 4.769 2.637 1.00 85.75 82 ALA A N 1
ATOM 627 C CA . ALA A 1 82 ? -0.670 5.640 1.744 1.00 85.75 82 ALA A CA 1
ATOM 628 C C . ALA A 1 82 ? 0.069 4.827 0.679 1.00 85.75 82 ALA A C 1
ATOM 630 O O . ALA A 1 82 ? 0.759 3.851 0.970 1.00 85.75 82 ALA A O 1
ATOM 631 N N . PHE A 1 83 ? -0.047 5.245 -0.569 1.00 84.94 83 PHE A N 1
ATOM 632 C CA . PHE A 1 83 ? 0.586 4.603 -1.699 1.00 84.94 83 PHE A CA 1
ATOM 633 C C . PHE A 1 83 ? 1.478 5.596 -2.428 1.00 84.94 83 PHE A C 1
ATOM 635 O O . PHE A 1 83 ? 1.014 6.639 -2.891 1.00 84.94 83 PHE A O 1
ATOM 642 N N . PHE A 1 84 ? 2.758 5.250 -2.533 1.00 78.31 84 PHE A N 1
ATOM 643 C CA . PHE A 1 84 ? 3.773 6.145 -3.078 1.00 78.31 84 PHE A CA 1
ATOM 644 C C . PHE A 1 84 ? 4.210 5.712 -4.475 1.00 78.31 84 PHE A C 1
ATOM 646 O O . PHE A 1 84 ? 4.491 4.530 -4.721 1.00 78.31 84 PHE A O 1
ATOM 653 N N . GLN A 1 85 ? 4.287 6.691 -5.371 1.00 71.44 85 GLN A N 1
ATOM 654 C CA . GLN A 1 85 ? 4.574 6.519 -6.792 1.00 71.44 85 GLN A CA 1
ATOM 655 C C . GLN A 1 85 ? 5.912 7.179 -7.164 1.00 71.44 85 GLN A C 1
ATOM 657 O O . GLN A 1 85 ? 6.362 8.115 -6.511 1.00 71.44 85 GLN A O 1
ATOM 662 N N . GLY A 1 86 ? 6.593 6.664 -8.194 1.00 64.12 86 GLY A N 1
ATOM 663 C CA . GLY A 1 86 ? 7.814 7.283 -8.743 1.00 64.12 86 GLY A CA 1
ATOM 664 C C . GLY A 1 86 ? 9.105 7.073 -7.937 1.00 64.12 86 GLY A C 1
ATOM 665 O O . GLY A 1 86 ? 10.147 7.638 -8.264 1.00 64.12 86 GLY A O 1
ATOM 666 N N . VAL A 1 87 ? 9.079 6.232 -6.904 1.00 57.97 87 VAL A N 1
ATOM 667 C CA . VAL A 1 87 ? 10.220 5.990 -6.011 1.00 57.97 87 VAL A CA 1
ATOM 668 C C . VAL A 1 87 ? 10.799 4.595 -6.228 1.00 57.97 87 VAL A C 1
ATOM 670 O O . VAL A 1 87 ? 10.577 3.653 -5.468 1.00 57.97 87 VAL A O 1
ATOM 673 N N . SER A 1 88 ? 11.581 4.459 -7.300 1.00 56.34 88 SER A N 1
ATOM 674 C CA . SER A 1 88 ? 12.199 3.183 -7.682 1.00 56.34 88 SER A CA 1
ATOM 675 C C . SER A 1 88 ? 13.143 2.632 -6.606 1.00 56.34 88 SER A C 1
ATOM 677 O O . SER A 1 88 ? 13.253 1.413 -6.422 1.00 56.34 88 SER A O 1
ATOM 679 N N . SER A 1 89 ? 13.760 3.528 -5.837 1.00 59.38 89 SER A N 1
ATOM 680 C CA . SER A 1 89 ? 14.731 3.228 -4.791 1.00 59.38 89 SER A CA 1
ATOM 681 C C . SER A 1 89 ? 14.137 3.376 -3.384 1.00 59.38 89 SER A C 1
ATOM 683 O O . SER A 1 89 ? 13.461 4.349 -3.058 1.00 59.38 89 SER A O 1
ATOM 685 N N . HIS A 1 90 ? 14.446 2.400 -2.523 1.00 62.41 90 HIS A N 1
ATOM 686 C CA . HIS A 1 90 ? 13.963 2.307 -1.137 1.00 62.41 90 HIS A CA 1
ATOM 687 C C . HIS A 1 90 ? 14.230 3.577 -0.309 1.00 62.41 90 HIS A C 1
ATOM 689 O O . HIS A 1 90 ? 13.399 3.980 0.496 1.00 62.41 90 HIS A O 1
ATOM 695 N N . LEU A 1 91 ? 15.383 4.222 -0.515 1.00 63.56 91 LEU A N 1
ATOM 696 C CA . LEU A 1 91 ? 15.765 5.426 0.223 1.00 63.56 91 LEU A CA 1
ATOM 697 C C . LEU A 1 91 ? 14.882 6.627 -0.137 1.00 63.56 91 LEU A C 1
ATOM 699 O O . LEU A 1 91 ? 14.452 7.359 0.747 1.00 63.56 91 LEU A O 1
ATOM 703 N N . VAL A 1 92 ? 14.583 6.810 -1.424 1.00 66.25 92 VAL A N 1
ATOM 704 C CA . VAL A 1 92 ? 13.741 7.919 -1.891 1.00 66.25 92 VAL A CA 1
ATOM 705 C C . VAL A 1 92 ? 12.290 7.700 -1.462 1.00 66.25 92 VAL A C 1
ATOM 707 O O . VAL A 1 92 ? 11.634 8.654 -1.060 1.00 66.25 92 VAL A O 1
ATOM 710 N N . PHE A 1 93 ? 11.823 6.446 -1.433 1.00 66.75 93 PHE A N 1
ATOM 711 C CA . PHE A 1 93 ? 10.530 6.091 -0.840 1.00 66.75 93 PHE A CA 1
ATOM 712 C C . PHE A 1 93 ? 10.451 6.503 0.634 1.00 66.75 93 PHE A C 1
ATOM 714 O O . PHE A 1 93 ? 9.489 7.149 1.024 1.00 66.75 93 PHE A O 1
ATOM 721 N N . LEU A 1 94 ? 11.467 6.187 1.447 1.00 68.06 94 LEU A N 1
ATOM 722 C CA . LEU A 1 94 ? 11.470 6.545 2.870 1.00 68.06 94 LEU A CA 1
ATOM 723 C C . LEU A 1 94 ? 11.517 8.058 3.100 1.00 68.06 94 LEU A C 1
ATOM 725 O O . LEU A 1 94 ? 10.845 8.545 4.000 1.00 68.06 94 LEU A O 1
ATOM 729 N N . ILE A 1 95 ? 12.277 8.797 2.290 1.00 72.06 95 ILE A N 1
ATOM 730 C CA . ILE A 1 95 ? 12.362 10.260 2.395 1.00 72.06 95 ILE A CA 1
ATOM 731 C C . ILE A 1 95 ? 11.041 10.909 1.977 1.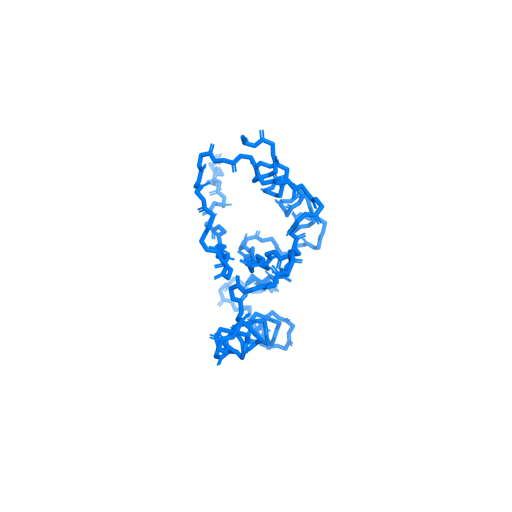00 72.06 95 ILE A C 1
ATOM 733 O O . ILE A 1 95 ? 10.555 11.790 2.677 1.00 72.06 95 ILE A O 1
ATOM 737 N N . SER A 1 96 ? 10.446 10.465 0.866 1.00 67.81 96 SER A N 1
ATOM 738 C CA . SER A 1 96 ? 9.168 11.006 0.395 1.00 67.81 96 SER A CA 1
ATOM 739 C C . SER A 1 96 ? 8.027 10.636 1.338 1.00 67.81 96 SER A C 1
ATOM 741 O O . SER A 1 96 ? 7.178 11.475 1.607 1.00 67.81 96 SER A O 1
ATOM 743 N N . ALA A 1 97 ? 8.032 9.415 1.881 1.00 69.62 97 ALA A N 1
ATOM 744 C CA . ALA A 1 97 ? 7.076 9.002 2.896 1.00 69.62 97 ALA A CA 1
ATOM 745 C C . ALA A 1 97 ? 7.237 9.832 4.171 1.00 69.62 97 ALA A C 1
ATOM 747 O O . ALA A 1 97 ? 6.245 10.359 4.646 1.00 69.62 97 ALA A O 1
ATOM 748 N N . ALA A 1 98 ? 8.461 10.009 4.681 1.00 70.62 98 ALA A N 1
ATOM 749 C CA . ALA A 1 98 ? 8.713 10.846 5.854 1.00 70.62 98 ALA A CA 1
ATOM 750 C C . ALA A 1 98 ? 8.227 12.286 5.632 1.00 70.62 98 ALA A C 1
ATOM 752 O O . ALA A 1 98 ? 7.454 12.790 6.437 1.00 70.62 98 ALA A O 1
ATOM 753 N N . PHE A 1 99 ? 8.584 12.896 4.497 1.00 70.00 99 PHE A N 1
ATOM 754 C CA . PHE A 1 99 ? 8.171 14.256 4.153 1.00 70.00 99 PHE A CA 1
ATOM 755 C C . PHE A 1 99 ? 6.647 14.406 4.058 1.00 70.00 99 PHE A C 1
ATOM 757 O O . PHE A 1 99 ? 6.094 15.346 4.618 1.00 70.00 99 PHE A O 1
ATOM 764 N N . GLU A 1 100 ? 5.957 13.473 3.397 1.00 67.81 100 GLU A N 1
ATOM 765 C CA . GLU A 1 100 ? 4.496 13.523 3.269 1.00 67.81 100 GLU A CA 1
ATOM 766 C C . GLU A 1 100 ? 3.804 13.273 4.616 1.00 67.81 100 GLU A C 1
ATOM 768 O O . GLU A 1 100 ? 2.786 13.889 4.916 1.00 67.81 100 GLU A O 1
ATOM 773 N N . THR A 1 101 ? 4.361 12.392 5.456 1.00 67.31 101 THR A N 1
ATOM 774 C CA . THR A 1 101 ? 3.836 12.172 6.807 1.00 67.31 101 THR A CA 1
ATOM 775 C C . THR A 1 101 ? 4.080 13.362 7.721 1.00 67.31 101 THR A C 1
ATOM 777 O O . THR A 1 101 ? 3.188 13.698 8.486 1.00 67.31 101 THR A O 1
ATOM 780 N N . ASP A 1 102 ? 5.227 14.034 7.622 1.00 61.94 102 ASP A N 1
ATOM 781 C CA . ASP A 1 102 ? 5.481 15.270 8.361 1.00 61.94 102 ASP A CA 1
ATOM 782 C C . ASP A 1 102 ? 4.534 16.379 7.880 1.00 61.94 102 ASP A C 1
ATOM 784 O O . ASP A 1 102 ? 3.947 17.070 8.703 1.00 61.94 102 ASP A O 1
ATOM 788 N N . LEU A 1 103 ? 4.277 16.492 6.570 1.00 62.41 103 LEU A N 1
ATOM 789 C CA . LEU A 1 103 ? 3.305 17.449 6.029 1.00 62.41 103 LEU A CA 1
ATOM 790 C C . LEU A 1 103 ? 1.874 17.175 6.526 1.00 62.41 103 LEU A C 1
ATOM 792 O O . LEU A 1 103 ? 1.153 18.113 6.854 1.00 62.41 103 LEU A O 1
ATOM 796 N N . LEU A 1 104 ? 1.464 15.905 6.619 1.00 60.56 104 LEU A N 1
ATOM 797 C CA . LEU A 1 104 ? 0.142 15.525 7.135 1.00 60.56 104 LEU A CA 1
ATOM 798 C C . LEU A 1 104 ? 0.008 15.678 8.661 1.00 60.56 104 LEU A C 1
ATOM 800 O O . LEU A 1 104 ? -1.104 15.834 9.165 1.00 60.56 104 LEU A O 1
ATOM 804 N N . ILE A 1 105 ? 1.113 15.570 9.402 1.00 58.22 105 ILE A N 1
ATOM 805 C CA . ILE A 1 105 ? 1.136 15.659 10.868 1.00 58.22 105 ILE A CA 1
ATOM 806 C C . ILE A 1 105 ? 1.355 17.097 11.350 1.00 58.22 105 ILE A C 1
ATOM 808 O O . ILE A 1 105 ? 0.859 17.433 12.420 1.00 58.22 105 ILE A O 1
ATOM 812 N N . ASP A 1 106 ? 2.070 17.946 10.607 1.00 47.88 106 ASP A N 1
ATOM 813 C CA . ASP A 1 106 ? 2.369 19.336 10.989 1.00 47.88 106 ASP A CA 1
ATOM 814 C C . ASP A 1 106 ? 1.520 20.407 10.285 1.00 47.88 106 ASP A C 1
ATOM 816 O O . ASP A 1 106 ? 1.728 21.592 10.563 1.00 47.88 106 ASP A O 1
ATOM 820 N N . GLY A 1 107 ? 0.558 20.001 9.445 1.00 44.66 107 GLY A N 1
ATOM 821 C CA . GLY A 1 107 ? -0.472 20.877 8.867 1.00 44.66 107 GLY A CA 1
ATOM 822 C C . GLY A 1 107 ? -1.240 21.704 9.895 1.00 44.66 107 GLY A C 1
ATOM 823 O O . GLY A 1 107 ? -1.586 21.160 10.972 1.00 44.66 107 GLY A O 1
#

Organism: NCBI:txid8663